Protein 4XPK (pdb70)

InterPro domains:
  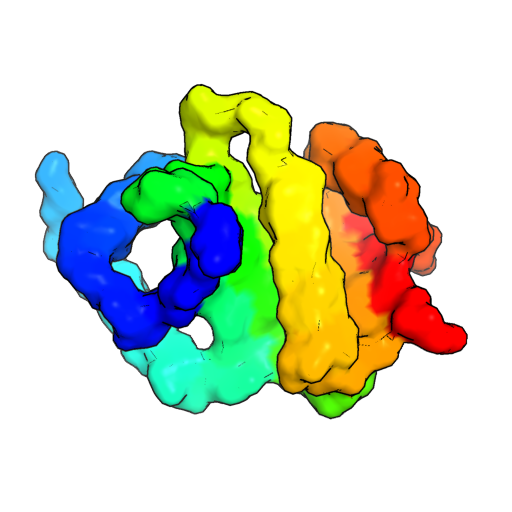IPR000182 GNAT domain [PF13302] (15-140)
  IPR000182 GNAT domain [PS51186] (8-158)
  IPR016181 Acyl-CoA N-acyltransferase [SSF55729] (16-151)
  IPR020036 UDP-4-amino-4,6-dideoxy-N-acetyl-beta-L-altrosamine N-acetyltransferase [TIGR03585] (11-148)

CATH classification: 3.40.630.30

Organism: NCBI:txid1201032

Secondary structure (DSSP, 8-state):
--EEEEEGGG--HHHHHHHHH----HHHHHHHHHHHHHHHH-TT-EEEEEEETTEEEEEEEEES--SSEEEEEEEE-TT--S-HHHHHHHHHHIIIIII--SEEEEEEETT-HHHHHHHHHTT-EEEEE-SSEEEEEEE--

Structure (mmCIF, N/CA/C/O backbone):
data_4XPK
#
_entry.id   4XPK
#
_cell.length_a   42.558
_cell.length_b   111.033
_cell.length_c   41.045
_cell.angle_alpha   90.000
_cell.angle_beta   90.000
_cell.angle_gamma   90.000
#
_symmetry.space_group_name_H-M   'P 21 21 2'
#
loop_
_entity.id
_entity.type
_entity.pdbx_description
1 polymer 'N-Acetyltransferase, PseH'
2 water water
#
loop_
_atom_site.group_PDB
_atom_site.id
_atom_site.type_symbol
_atom_site.label_atom_id
_atom_site.label_alt_id
_atom_site.label_comp_id
_atom_site.label_asym_id
_atom_site.label_entity_id
_atom_site.label_seq_id
_atom_site.pdbx_PDB_ins_code
_atom_site.Cartn_x
_atom_site.Cartn_y
_atom_site.Cartn_z
_atom_site.occupancy
_atom_site.B_iso_or_equiv
_atom_site.auth_seq_id
_atom_site.auth_comp_id
_atom_site.auth_asym_id
_atom_site.auth_atom_id
_atom_site.pdbx_PDB_model_num
ATOM 1 N N . PRO A 1 6 ? 18.941 35.163 12.838 1.00 51.84 0 PRO A N 1
ATOM 2 C CA . PRO A 1 6 ? 18.133 33.938 12.684 1.00 49.02 0 PRO A CA 1
ATOM 3 C C . PRO A 1 6 ? 16.919 33.948 13.583 1.00 49.03 0 PRO A C 1
ATOM 4 O O . PRO A 1 6 ? 17.023 34.310 14.763 1.00 49.97 0 PRO A O 1
ATOM 8 N N . LEU A 1 7 ? 15.768 33.564 13.044 1.00 48.86 1 LEU A N 1
ATOM 9 C CA . LEU A 1 7 ? 14.558 33.434 13.878 1.00 49.16 1 LEU A CA 1
ATOM 10 C C . LEU A 1 7 ? 14.754 32.315 14.939 1.00 42.93 1 LEU A C 1
ATOM 11 O O . LEU A 1 7 ? 14.367 32.491 16.088 1.00 43.05 1 LEU A O 1
ATOM 16 N N . ILE A 1 8 ? 15.400 31.203 14.582 1.00 36.96 2 ILE A N 1
ATOM 17 C CA . ILE A 1 8 ? 15.498 30.038 15.505 1.00 34.27 2 ILE A CA 1
ATOM 18 C C . ILE A 1 8 ? 16.901 29.936 16.109 1.00 31.97 2 ILE A C 1
ATOM 19 O O . ILE A 1 8 ? 17.891 29.916 15.390 1.00 31.08 2 ILE A O 1
ATOM 24 N N . LYS A 1 9 ? 16.981 29.856 17.418 1.00 31.30 3 LYS A N 1
ATOM 25 C CA . LYS A 1 9 ? 18.259 29.828 18.117 1.00 29.77 3 LYS A CA 1
ATOM 26 C C . LYS A 1 9 ? 18.265 28.689 19.135 1.00 27.90 3 LYS A C 1
ATOM 27 O O . LYS A 1 9 ? 17.215 28.294 19.618 1.00 28.20 3 LYS A O 1
ATOM 33 N N . LEU A 1 10 ? 19.463 28.171 19.404 1.00 26.35 4 LEU A N 1
ATOM 34 C CA . LEU A 1 10 ? 19.652 27.068 20.348 1.00 24.86 4 LEU A CA 1
ATOM 35 C C . LEU A 1 10 ? 20.437 27.570 21.592 1.00 24.96 4 LEU A C 1
ATOM 36 O O . LEU A 1 10 ? 21.445 28.287 21.460 1.00 25.60 4 LEU A O 1
ATOM 41 N N . LYS A 1 11 ? 19.997 27.169 22.750 1.00 24.59 5 LYS A N 1
ATOM 42 C CA . LYS A 1 11 ? 20.769 27.359 23.981 1.00 24.62 5 LYS A CA 1
ATOM 43 C C . LYS A 1 11 ? 21.080 25.997 24.574 1.00 23.26 5 LYS A C 1
ATOM 44 O O . LYS A 1 11 ? 20.195 25.251 24.965 1.00 22.75 5 LYS A O 1
ATOM 50 N N . ASN A 1 12 ? 22.368 25.718 24.697 1.00 23.16 6 ASN A N 1
ATOM 51 C CA . ASN A 1 12 ? 22.796 24.472 25.342 1.00 22.50 6 ASN A CA 1
ATOM 52 C C . ASN A 1 12 ? 22.318 24.416 26.797 1.00 22.51 6 ASN A C 1
ATOM 53 O O . ASN A 1 12 ? 22.305 25.414 27.511 1.00 23.31 6 ASN A O 1
ATOM 58 N N . PHE A 1 13 ? 21.842 23.252 27.223 1.00 21.87 7 PHE A N 1
ATOM 59 C CA . PHE A 1 13 ? 21.457 23.064 28.607 1.00 21.89 7 PHE A CA 1
ATOM 60 C C . PHE A 1 13 ? 22.556 23.439 29.610 1.00 23.45 7 PHE A C 1
ATOM 61 O O . PHE A 1 13 ? 22.238 23.835 30.726 1.00 24.58 7 PHE A O 1
ATOM 69 N N . THR A 1 14 ? 23.816 23.332 29.222 1.00 24.93 8 THR A N 1
ATOM 70 C CA . THR A 1 14 ? 24.924 23.643 30.135 1.00 28.17 8 THR A CA 1
ATOM 71 C C . THR A 1 14 ? 24.979 25.152 30.470 1.00 30.45 8 THR A C 1
ATOM 72 O O . THR A 1 14 ? 25.653 25.553 31.442 1.00 32.16 8 THR A O 1
ATOM 76 N N . GLU A 1 15 ? 24.280 25.957 29.669 1.00 29.44 9 GLU A N 1
ATOM 77 C CA . GLU A 1 15 ? 24.205 27.403 29.851 1.00 31.98 9 GLU A CA 1
ATOM 78 C C . GLU A 1 15 ? 22.860 27.905 30.438 1.00 30.96 9 GLU A C 1
ATOM 79 O O . GLU A 1 15 ? 22.652 29.112 30.540 1.00 31.54 9 GLU A O 1
ATOM 85 N N . LEU A 1 16 ? 21.972 27.010 30.863 1.00 28.67 10 LEU A N 1
ATOM 86 C CA . LEU A 1 16 ? 20.642 27.452 31.333 1.00 30.28 10 LEU A CA 1
ATOM 87 C C . LEU A 1 16 ? 20.724 28.177 32.664 1.00 32.91 10 LEU A C 1
ATOM 88 O O . LEU A 1 16 ? 21.550 27.836 33.500 1.00 31.94 10 LEU A O 1
ATOM 93 N N . ASN A 1 17 ? 19.816 29.120 32.865 1.00 35.40 11 ASN A N 1
ATOM 94 C CA . ASN A 1 17 ? 19.712 29.839 34.128 1.00 38.63 11 ASN A CA 1
ATOM 95 C C . ASN A 1 17 ? 18.629 29.199 34.980 1.00 38.81 11 ASN A C 1
ATOM 96 O O . ASN A 1 17 ? 17.928 28.266 34.530 1.00 36.33 11 ASN A O 1
ATOM 101 N N . SER A 1 18 ? 18.508 29.684 36.219 1.00 40.60 12 SER A N 1
ATOM 102 C CA . SER A 1 18 ? 17.649 29.056 37.212 1.00 41.04 12 SER A CA 1
ATOM 103 C C . SER A 1 18 ? 16.166 29.069 36.822 1.00 41.53 12 SER A C 1
ATOM 104 O O . SER A 1 18 ? 15.462 28.102 37.077 1.00 40.56 12 SER A O 1
ATOM 107 N N . GLN A 1 19 ? 15.707 30.153 36.210 1.00 44.85 13 GLN A N 1
ATOM 108 C CA . GLN A 1 19 ? 14.303 30.285 35.762 1.00 46.88 13 GLN A CA 1
ATOM 109 C C . GLN A 1 19 ? 13.959 29.268 34.645 1.00 44.59 13 GLN A C 1
ATOM 110 O O . GLN A 1 19 ? 12.904 28.605 34.663 1.00 43.87 13 GLN A O 1
ATOM 116 N N . GLU A 1 20 ? 14.881 29.147 33.692 1.00 42.06 14 GLU A N 1
ATOM 117 C CA . GLU A 1 20 ? 14.737 28.214 32.578 1.00 40.08 14 GLU A CA 1
ATOM 118 C C . GLU A 1 20 ? 14.645 26.783 33.052 1.00 38.00 14 GLU A C 1
ATOM 119 O O . GLU A 1 20 ? 13.773 26.044 32.626 1.00 36.15 14 GLU A O 1
ATOM 125 N N . ILE A 1 21 ? 15.555 26.397 33.946 1.00 38.30 15 ILE A N 1
ATOM 126 C CA . ILE A 1 21 ? 15.608 25.032 34.463 1.00 38.31 15 ILE A CA 1
ATOM 127 C C . ILE A 1 21 ? 14.263 24.673 35.127 1.00 39.66 15 ILE A C 1
ATOM 128 O O . ILE A 1 21 ? 13.669 23.623 34.864 1.00 39.29 15 ILE A O 1
ATOM 133 N N . GLU A 1 22 ? 13.808 25.564 35.990 1.00 42.26 16 GLU A N 1
ATOM 134 C CA . GLU A 1 22 ? 12.545 25.388 36.706 1.00 44.62 16 GLU A CA 1
ATOM 135 C C . GLU A 1 22 ? 11.393 25.213 35.727 1.00 45.20 16 GLU A C 1
ATOM 136 O O . GLU A 1 22 ? 10.635 24.244 35.796 1.00 45.81 16 GLU A O 1
ATOM 142 N N . LEU A 1 23 ? 11.299 26.157 34.795 1.00 45.16 17 LEU A N 1
ATOM 143 C CA . LEU A 1 23 ? 10.227 26.166 33.807 1.00 45.85 17 LEU A CA 1
ATOM 144 C C . LEU A 1 23 ? 10.158 24.863 33.018 1.00 43.43 17 LEU A C 1
ATOM 145 O O . LEU A 1 23 ? 9.090 24.268 32.914 1.00 43.53 17 LEU A O 1
ATOM 150 N N . ILE A 1 24 ? 11.276 24.390 32.474 1.00 40.48 18 ILE A N 1
ATOM 151 C CA . ILE A 1 24 ? 11.174 23.238 31.570 1.00 40.19 18 ILE A CA 1
ATOM 152 C C . ILE A 1 24 ? 10.946 21.904 32.258 1.00 39.32 18 ILE A C 1
ATOM 153 O O . ILE A 1 24 ? 10.293 21.049 31.697 1.00 38.83 18 ILE A O 1
ATOM 158 N N . PHE A 1 25 ? 11.477 21.709 33.456 1.00 38.61 19 PHE A N 1
ATOM 159 C CA . PHE A 1 25 ? 11.216 20.455 34.161 1.00 39.84 19 PHE A CA 1
ATOM 160 C C . PHE A 1 25 ? 9.761 20.344 34.625 1.00 41.63 19 PHE A C 1
ATOM 161 O O . PHE A 1 25 ? 9.241 19.245 34.781 1.00 43.37 19 PHE A O 1
ATOM 169 N N . LYS A 1 26 ? 9.083 21.477 34.753 1.00 42.60 20 LYS A N 1
ATOM 170 C CA . LYS A 1 26 ? 7.644 21.496 35.057 1.00 45.11 20 LYS A CA 1
ATOM 171 C C . LYS A 1 26 ? 6.730 20.997 33.925 1.00 47.22 20 LYS A C 1
ATOM 172 O O . LYS A 1 26 ? 5.588 20.556 34.177 1.00 49.18 20 LYS A O 1
ATOM 178 N N . TRP A 1 27 ? 7.208 21.050 32.683 1.00 45.31 21 TRP A N 1
ATOM 179 C CA . TRP A 1 27 ? 6.404 20.573 31.553 1.00 47.69 21 TRP A CA 1
ATOM 180 C C . TRP A 1 27 ? 5.938 19.135 31.793 1.00 49.03 21 TRP A C 1
ATOM 181 O O . TRP A 1 27 ? 6.666 18.390 32.466 1.00 48.37 21 TRP A O 1
ATOM 192 N N . LYS A 1 38 ? 6.135 25.880 43.954 1.00 54.12 32 LYS A N 1
ATOM 193 C CA . LYS A 1 38 ? 7.503 26.086 44.412 1.00 51.55 32 LYS A CA 1
ATOM 194 C C . LYS A 1 38 ? 8.278 24.757 44.379 1.00 47.94 32 LYS A C 1
ATOM 195 O O . LYS A 1 38 ? 7.863 23.757 44.975 1.00 48.55 32 LYS A O 1
ATOM 197 N N . THR A 1 39 ? 9.403 24.760 43.678 1.00 44.41 33 THR A N 1
ATOM 198 C CA . THR A 1 39 ? 10.212 23.568 43.509 1.00 40.45 33 THR A CA 1
ATOM 199 C C . THR A 1 39 ? 10.835 23.061 44.842 1.00 37.24 33 THR A C 1
ATOM 200 O O . THR A 1 39 ? 11.281 23.842 45.691 1.00 37.33 33 THR A O 1
ATOM 204 N N . LYS A 1 40 ? 10.778 21.745 45.027 1.00 33.09 34 LYS A N 1
ATOM 205 C CA . LYS A 1 40 ? 11.361 21.095 46.207 1.00 30.86 34 LYS A CA 1
ATOM 206 C C . LYS A 1 40 ? 12.855 21.080 46.022 1.00 26.90 34 LYS A C 1
ATOM 207 O O . LYS A 1 40 ? 13.321 20.988 44.886 1.00 26.21 34 LYS A O 1
ATOM 213 N N . TYR A 1 41 ? 13.594 21.141 47.127 1.00 27.07 35 TYR A N 1
ATOM 214 C CA . TYR A 1 41 ? 15.041 21.142 47.043 1.00 26.72 35 TYR A CA 1
ATOM 215 C C . TYR A 1 41 ? 15.530 19.883 46.326 1.00 25.97 35 TYR A C 1
ATOM 216 O O . TYR A 1 41 ? 16.405 19.960 45.471 1.00 25.61 35 TYR A O 1
ATOM 225 N N . ILE A 1 42 ? 14.944 18.733 46.642 1.00 26.07 36 ILE A N 1
ATOM 226 C CA . ILE A 1 42 ? 15.418 17.484 46.049 1.00 26.00 36 ILE A CA 1
ATOM 227 C C . ILE A 1 42 ? 15.290 17.484 44.498 1.00 25.39 36 ILE A C 1
ATOM 228 O O . ILE A 1 42 ? 16.197 17.019 43.802 1.00 25.30 36 ILE A O 1
ATOM 233 N N . ASP A 1 43 ? 14.218 18.065 43.971 1.00 26.59 37 ASP A N 1
ATOM 234 C CA . ASP A 1 43 ? 14.027 18.190 42.531 1.00 27.19 37 ASP A CA 1
ATOM 235 C C . ASP A 1 43 ? 15.051 19.114 41.902 1.00 26.98 37 ASP A C 1
ATOM 236 O O . ASP A 1 43 ? 15.708 18.747 40.940 1.00 26.30 37 ASP A O 1
ATOM 241 N N . PHE A 1 44 ? 15.185 20.300 42.473 1.00 28.00 38 PHE A N 1
ATOM 242 C CA . PHE A 1 44 ? 16.224 21.247 42.096 1.00 29.25 38 PHE A CA 1
ATOM 243 C C . PHE A 1 44 ? 17.603 20.589 42.039 1.00 28.26 38 PHE A C 1
ATOM 244 O O . PHE A 1 44 ? 18.282 20.662 41.011 1.00 27.89 38 PHE A O 1
ATOM 252 N N . GLU A 1 45 ? 17.977 19.912 43.121 1.00 27.20 39 GLU A N 1
ATOM 253 C CA . GLU A 1 45 ? 19.259 19.261 43.242 1.00 29.02 39 GLU A CA 1
ATOM 254 C C . GLU A 1 45 ? 19.457 18.158 42.185 1.00 28.48 39 GLU A C 1
ATOM 255 O O . GLU A 1 45 ? 20.544 18.014 41.646 1.00 28.67 39 GLU A O 1
ATOM 261 N N . GLU A 1 46 ? 18.404 17.394 41.903 1.00 27.72 40 GLU A N 1
ATOM 262 C CA . GLU A 1 46 ? 18.447 16.349 40.896 1.00 28.57 40 GLU A CA 1
ATOM 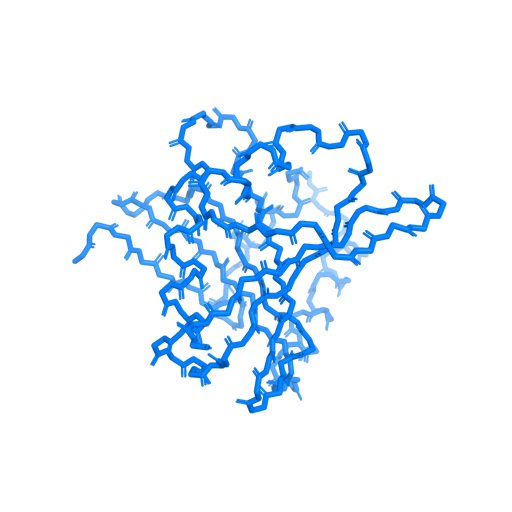263 C C . GLU A 1 46 ? 18.597 16.971 39.523 1.00 27.45 40 GLU A C 1
ATOM 264 O O . GLU A 1 46 ? 19.352 16.464 38.711 1.00 26.39 40 GLU A O 1
ATOM 270 N N . HIS A 1 47 ? 17.935 18.104 39.302 1.00 26.05 41 HIS A N 1
ATOM 271 C CA . HIS A 1 47 ? 18.094 18.805 37.998 1.00 26.16 41 HIS A CA 1
ATOM 272 C C . HIS A 1 47 ? 19.543 19.322 37.830 1.00 26.22 41 HIS A C 1
ATOM 273 O O . HIS A 1 47 ? 20.150 19.154 36.778 1.00 25.07 41 HIS A O 1
ATOM 280 N N . LEU A 1 48 ? 20.128 19.876 38.889 1.00 27.04 42 LEU A N 1
ATOM 281 C CA . LEU A 1 48 ? 21.526 20.362 38.814 1.00 28.80 42 LEU A CA 1
ATOM 282 C C . LEU A 1 48 ? 22.541 19.256 38.601 1.00 29.44 42 LEU A C 1
ATOM 283 O O . LEU A 1 48 ? 23.534 19.454 37.903 1.00 29.92 42 LEU A O 1
ATOM 288 N N . ARG A 1 49 ? 22.327 18.107 39.248 1.00 29.26 43 ARG A N 1
ATOM 289 C CA . ARG A 1 49 ? 23.215 16.981 39.070 1.00 31.46 43 ARG A CA 1
ATOM 290 C C . ARG A 1 49 ? 23.196 16.505 37.609 1.00 30.12 43 ARG A C 1
ATOM 291 O O . ARG A 1 49 ? 24.249 16.215 37.042 1.00 31.01 43 ARG A O 1
ATOM 294 N N . PHE A 1 50 ? 22.016 16.475 37.001 1.00 29.47 44 PHE A N 1
ATOM 295 C CA . PHE A 1 50 ? 21.861 16.177 35.555 1.00 28.41 44 PHE A CA 1
ATOM 296 C C . PHE A 1 50 ? 22.629 17.182 34.668 1.00 27.48 44 PHE A C 1
ATOM 297 O O . PHE A 1 50 ? 23.344 16.781 33.747 1.00 26.56 44 PHE A O 1
ATOM 305 N N . LEU A 1 51 ? 22.485 18.475 34.968 1.00 26.64 45 LEU A N 1
ATOM 306 C CA . LEU A 1 51 ? 23.181 19.523 34.230 1.00 27.45 45 LEU A CA 1
ATOM 307 C C . LEU A 1 51 ? 24.704 19.388 34.386 1.00 29.82 45 LEU A C 1
ATOM 308 O O . LEU A 1 51 ? 25.428 19.494 33.402 1.00 28.92 45 LEU A O 1
ATOM 313 N N . LYS A 1 52 ? 25.168 19.089 35.601 1.00 31.99 46 LYS A N 1
ATOM 314 C CA . LYS A 1 52 ? 26.579 18.797 35.836 1.00 35.57 46 LYS A CA 1
ATOM 315 C C . LYS A 1 52 ? 27.057 17.592 35.034 1.00 36.87 46 LYS A C 1
ATOM 316 O O . LYS A 1 52 ? 28.098 17.667 34.390 1.00 38.35 46 LYS A O 1
ATOM 322 N N . LYS A 1 53 ? 26.292 16.504 35.009 1.00 36.76 47 LYS A N 1
ATOM 323 C CA . LYS A 1 53 ? 26.647 15.366 34.128 1.00 38.31 47 LYS A CA 1
ATOM 324 C C . LYS A 1 53 ? 26.809 15.750 32.666 1.00 36.53 47 LYS A C 1
ATOM 325 O O . LYS A 1 53 ? 27.747 15.289 32.030 1.00 37.65 47 LYS A O 1
ATOM 331 N N . LEU A 1 54 ? 25.922 16.597 32.148 1.00 33.37 48 LEU A N 1
ATOM 332 C CA . LEU A 1 54 ? 26.025 17.097 30.757 1.00 33.18 48 LEU A CA 1
ATOM 333 C C . LEU A 1 54 ? 27.283 17.914 30.486 1.00 34.94 48 LEU A C 1
ATOM 334 O O . LEU A 1 54 ? 27.793 17.852 29.379 1.00 34.54 48 LEU A O 1
ATOM 339 N N .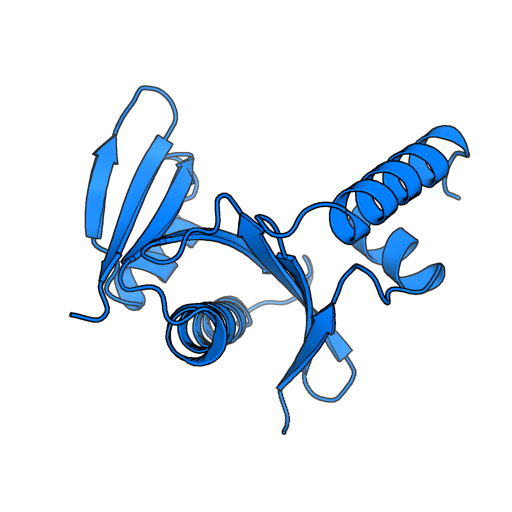 HIS A 1 55 ? 27.796 18.679 31.459 1.00 37.39 49 HIS A N 1
ATOM 340 C CA . HIS A 1 55 ? 29.098 19.366 31.248 1.00 41.59 49 HIS A CA 1
ATOM 341 C C . HIS A 1 55 ? 30.206 18.344 30.990 1.00 45.30 49 HIS A C 1
ATOM 342 O O . HIS A 1 55 ? 31.177 18.654 30.325 1.00 48.15 49 HIS A O 1
ATOM 349 N N . GLN A 1 56 ? 30.056 17.137 31.540 1.00 47.46 50 GLN A N 1
ATOM 350 C CA . GLN A 1 56 ? 31.108 16.110 31.534 1.00 52.01 50 GLN A CA 1
ATOM 351 C C . GLN A 1 56 ? 30.938 15.044 30.429 1.00 52.60 50 GLN A C 1
ATOM 352 O O . GLN A 1 56 ? 31.805 14.201 30.273 1.00 56.00 50 GLN A O 1
ATOM 358 N N . ASP A 1 57 ? 29.834 15.085 29.685 1.00 49.87 51 ASP A N 1
ATOM 359 C CA . ASP A 1 57 ? 29.449 13.988 28.785 1.00 50.65 51 ASP A CA 1
ATOM 360 C C . ASP A 1 57 ? 29.355 14.452 27.343 1.00 48.35 51 ASP A C 1
ATOM 361 O O . ASP A 1 57 ? 28.351 15.033 26.942 1.00 45.02 51 ASP A O 1
ATOM 366 N N . SER A 1 58 ? 30.389 14.164 26.556 1.00 50.17 52 SER A N 1
ATOM 367 C CA . SER A 1 58 ? 30.421 14.547 25.132 1.00 49.43 52 SER A CA 1
ATOM 368 C C . SER A 1 58 ? 29.505 13.707 24.229 1.00 48.31 52 SER A C 1
ATOM 369 O O . SER A 1 58 ? 29.348 14.030 23.051 1.00 47.44 52 SER A O 1
ATOM 372 N N . SER A 1 59 ? 28.918 12.639 24.777 1.00 29.15 53 SER A N 1
ATOM 373 C CA . SER A 1 59 ? 27.987 11.786 24.038 1.00 27.37 53 SER A CA 1
ATOM 374 C C . SER A 1 59 ? 26.540 12.244 24.111 1.00 25.42 53 SER A C 1
ATOM 375 O O . SER A 1 59 ? 25.673 11.611 23.517 1.00 24.02 53 SER A O 1
ATOM 378 N N . LYS A 1 60 ? 26.257 13.319 24.862 1.00 25.66 54 LYS A N 1
ATOM 379 C CA . LYS A 1 60 ? 24.888 13.856 24.976 1.00 24.72 54 LYS A CA 1
ATOM 380 C C . LYS A 1 60 ? 24.944 15.375 24.836 1.00 24.02 54 LYS A C 1
ATOM 381 O O . LYS A 1 60 ? 25.880 16.007 25.307 1.00 25.08 54 LYS A O 1
ATOM 387 N N . LYS A 1 61 ? 23.932 15.933 24.205 1.00 21.78 55 LYS A N 1
ATOM 388 C CA . LYS A 1 61 ? 23.768 17.377 24.057 1.00 21.89 55 LYS A CA 1
ATOM 389 C C . LYS A 1 61 ? 22.279 17.644 24.141 1.00 18.96 55 LYS A C 1
ATOM 390 O O . LYS A 1 61 ? 21.479 17.012 23.412 1.00 20.53 55 LYS A O 1
ATOM 396 N N . TYR A 1 62 ? 21.863 18.556 25.012 1.00 17.73 56 TYR A N 1
ATOM 397 C CA . TYR A 1 62 ? 20.470 18.983 25.082 1.00 15.66 56 TYR A CA 1
ATOM 398 C C . TYR A 1 62 ? 20.425 20.480 24.816 1.00 15.74 56 TYR A C 1
ATOM 399 O O . TYR A 1 62 ? 21.267 21.212 25.331 1.00 16.65 56 TYR A O 1
ATOM 408 N N . PHE A 1 63 ? 19.399 20.937 24.089 1.00 15.39 57 PHE A N 1
ATOM 409 C CA . PHE A 1 63 ? 19.226 22.340 23.748 1.00 15.26 57 PHE A CA 1
ATOM 410 C C . PHE A 1 63 ? 17.815 22.799 24.058 1.00 16.01 57 PHE A C 1
ATOM 411 O O . PHE A 1 63 ? 16.837 22.054 23.833 1.00 16.37 57 PHE A O 1
ATOM 419 N N . LEU A 1 64 ? 17.707 24.038 24.532 1.00 16.54 58 LEU A N 1
ATOM 420 C CA . LEU A 1 64 ? 16.469 24.770 24.591 1.00 17.23 58 LEU A CA 1
ATOM 421 C C . LEU A 1 64 ? 16.390 25.560 23.281 1.00 17.68 58 LEU A C 1
ATOM 422 O O . LEU A 1 64 ? 17.384 26.166 22.877 1.00 18.78 58 LEU A O 1
ATOM 427 N N . VAL A 1 65 ? 15.245 25.471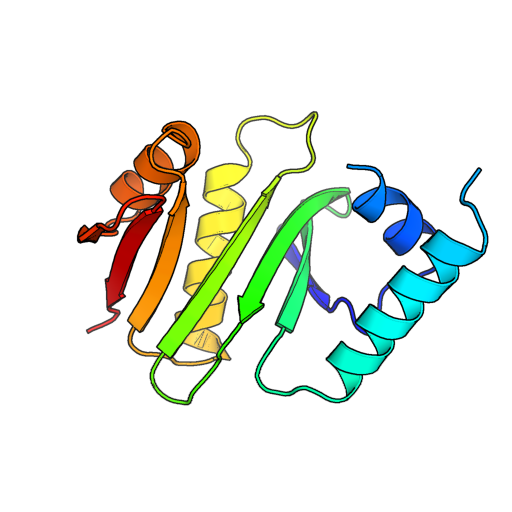 22.607 1.00 16.18 59 VAL A N 1
ATOM 428 C CA . VAL A 1 65 ? 15.038 26.099 21.292 1.00 15.94 59 VAL A CA 1
ATOM 429 C C . VAL A 1 65 ? 14.112 27.296 21.461 1.00 17.33 59 VAL A C 1
ATOM 430 O O . VAL A 1 65 ? 13.062 27.215 22.119 1.00 17.03 59 VAL A O 1
ATOM 434 N N . PHE A 1 66 ? 14.509 28.408 20.852 1.00 18.56 60 PHE A N 1
ATOM 435 C CA . PHE A 1 66 ? 13.825 29.679 20.913 1.00 19.67 60 PHE A CA 1
ATOM 436 C C . PHE A 1 66 ? 13.423 30.081 19.500 1.00 22.60 60 PHE A C 1
ATOM 437 O O . PHE A 1 66 ? 14.201 29.889 18.534 1.00 20.91 60 PHE A O 1
ATOM 445 N N . GLN A 1 67 ? 12.215 30.650 19.384 1.00 24.84 61 GLN A N 1
ATOM 446 C CA . GLN A 1 67 ? 11.751 31.282 18.145 1.00 27.22 61 GLN A CA 1
ATOM 447 C C . GLN A 1 67 ? 11.432 32.739 18.522 1.00 29.40 61 GLN A C 1
ATOM 448 O O . GLN A 1 67 ? 10.586 32.983 19.377 1.00 27.28 61 GLN A O 1
ATOM 454 N N . ASP A 1 68 ? 12.135 33.684 17.906 1.00 31.06 62 ASP A N 1
ATOM 455 C CA . ASP A 1 68 ? 11.995 35.094 18.220 1.00 33.59 62 ASP A CA 1
ATOM 456 C C . ASP A 1 68 ? 12.124 35.367 19.718 1.00 34.21 62 ASP A C 1
ATOM 457 O O . ASP A 1 68 ? 11.355 36.139 20.254 1.00 35.10 62 ASP A O 1
ATOM 459 N N . GLU A 1 69 ? 13.093 34.727 20.376 1.00 32.39 63 GLU A N 1
ATOM 460 C CA . GLU A 1 69 ? 13.357 34.899 21.813 1.00 33.09 63 GLU A CA 1
ATOM 461 C C . GLU A 1 69 ? 12.289 34.289 22.784 1.00 31.14 63 GLU A C 1
ATOM 462 O O . GLU A 1 69 ? 12.337 34.473 24.001 1.00 31.29 63 GLU A O 1
ATOM 468 N N . GLN A 1 70 ? 11.386 33.479 22.241 1.00 28.83 64 GLN A N 1
ATOM 469 C CA . GLN A 1 70 ? 10.421 32.730 23.033 1.00 27.76 64 GLN A CA 1
ATOM 470 C C . GLN A 1 70 ? 10.776 31.255 22.968 1.00 25.19 64 GLN A C 1
ATOM 471 O O . GLN A 1 70 ? 10.992 30.716 21.873 1.00 22.18 64 GLN A O 1
ATOM 477 N N . ILE A 1 71 ? 10.766 30.589 24.120 1.00 24.46 65 ILE A N 1
ATOM 478 C CA . ILE A 1 71 ? 10.964 29.139 24.158 1.00 23.05 65 ILE A CA 1
ATOM 479 C C . ILE A 1 71 ? 9.861 28.367 23.429 1.00 22.95 65 ILE A C 1
ATOM 480 O O . ILE A 1 71 ? 8.673 28.621 23.656 1.00 23.31 65 ILE A O 1
ATOM 485 N N . ILE A 1 72 ? 10.230 27.451 22.523 1.00 20.22 66 ILE A N 1
ATOM 486 C CA . ILE A 1 72 ? 9.222 26.615 21.848 1.00 19.11 66 ILE A CA 1
ATOM 487 C C . ILE A 1 72 ? 9.411 25.132 22.121 1.00 18.88 66 ILE A C 1
ATOM 488 O O . ILE A 1 72 ? 8.551 24.322 21.788 1.00 18.03 66 ILE A O 1
ATOM 493 N N . GLY A 1 73 ? 10.537 24.753 22.728 1.00 18.18 67 GLY A N 1
ATOM 494 C CA . GLY A 1 73 ? 10.824 23.325 22.923 1.00 16.90 67 GLY A CA 1
ATOM 495 C C . GLY A 1 73 ? 12.238 22.997 23.330 1.00 17.58 67 GLY A C 1
ATOM 496 O O . GLY A 1 73 ? 13.082 23.881 23.484 1.00 17.15 67 GLY A O 1
ATOM 497 N N . VAL A 1 74 ? 12.460 21.693 23.493 1.00 16.98 68 VAL A N 1
ATOM 498 C CA . VAL A 1 74 ? 13.727 21.109 23.816 1.00 16.40 68 VAL A CA 1
ATOM 499 C C . VAL A 1 74 ? 13.982 19.984 22.794 1.00 16.64 68 VAL A C 1
ATOM 500 O O . VAL A 1 74 ? 13.048 19.272 22.377 1.00 17.67 68 VAL A O 1
ATOM 504 N N . ILE A 1 75 ? 15.231 19.868 22.385 1.00 17.09 69 ILE A N 1
ATOM 505 C CA . ILE A 1 75 ? 15.695 18.794 21.544 1.00 16.48 69 ILE A CA 1
ATOM 506 C C . ILE A 1 75 ? 16.945 18.228 22.205 1.00 17.89 69 ILE A C 1
ATOM 507 O O . ILE A 1 75 ? 17.685 18.948 22.906 1.00 17.65 69 ILE A O 1
ATOM 512 N N . ASP A 1 76 ? 17.161 16.925 22.014 1.00 18.93 70 ASP A N 1
ATOM 513 C CA . ASP A 1 76 ? 18.355 16.298 22.536 1.00 20.41 70 ASP A CA 1
ATOM 514 C C . ASP A 1 76 ? 18.928 15.245 21.607 1.00 18.96 70 ASP A C 1
ATOM 515 O O . ASP A 1 76 ? 18.227 14.724 20.734 1.00 19.69 70 ASP A O 1
ATOM 520 N N . PHE A 1 77 ? 20.235 15.042 21.747 1.00 19.34 71 PHE A N 1
ATOM 521 C CA . PHE A 1 77 ? 20.981 14.055 20.999 1.00 19.19 71 PHE A CA 1
ATOM 522 C C . PHE A 1 77 ? 21.724 13.216 22.060 1.00 20.56 71 PHE A C 1
ATOM 523 O O . PHE A 1 77 ? 22.404 13.764 22.924 1.00 21.63 71 PHE A O 1
ATOM 531 N N . VAL A 1 78 ? 21.570 11.898 22.013 1.00 20.93 72 VAL A N 1
ATOM 532 C CA . VAL A 1 78 ? 22.263 11.026 22.931 1.00 22.83 72 VAL A CA 1
ATOM 533 C C . VAL A 1 78 ? 22.900 9.865 22.169 1.00 23.56 72 VAL A C 1
ATOM 534 O O . VAL A 1 78 ? 22.602 9.627 20.992 1.00 22.57 72 VAL A O 1
ATOM 538 N N . ASN A 1 79 ? 23.829 9.192 22.833 1.00 24.77 73 ASN A N 1
ATOM 539 C CA . ASN A 1 79 ? 24.651 8.190 22.198 1.00 26.27 73 ASN A CA 1
ATOM 540 C C . ASN A 1 79 ? 25.281 8.708 20.929 1.00 25.42 73 ASN A C 1
ATOM 541 O O . ASN A 1 79 ? 25.305 8.012 19.908 1.00 24.95 73 ASN A O 1
ATOM 546 N N . ILE A 1 80 ? 25.801 9.934 21.001 1.00 24.10 74 ILE A N 1
ATOM 547 C CA . ILE A 1 80 ? 26.492 10.515 19.873 1.00 23.84 74 ILE A CA 1
ATOM 548 C C . ILE A 1 80 ? 27.826 9.777 19.611 1.00 26.15 74 ILE A C 1
ATOM 549 O O . ILE A 1 80 ? 28.654 9.597 20.524 1.00 26.89 74 ILE A O 1
ATOM 554 N N . THR A 1 81 ? 27.978 9.290 18.389 1.00 26.77 75 THR A N 1
ATOM 555 C CA . THR A 1 81 ? 29.246 8.840 17.868 1.00 28.58 75 THR A CA 1
ATOM 556 C C . THR A 1 81 ? 29.617 9.673 16.647 1.00 29.66 75 THR A C 1
ATOM 557 O O . THR A 1 81 ? 28.843 10.581 16.238 1.00 28.64 75 THR A O 1
ATOM 561 N N . THR A 1 82 ? 30.768 9.347 16.032 1.00 30.95 76 THR A N 1
ATOM 562 C CA . THR A 1 82 ? 31.146 9.972 14.768 1.00 32.43 76 THR A CA 1
ATOM 563 C C . THR A 1 82 ? 30.195 9.653 13.617 1.00 30.53 76 THR A C 1
ATOM 564 O O . THR A 1 82 ? 30.073 10.460 12.692 1.00 31.20 76 THR A O 1
ATOM 568 N N . LYS A 1 83 ? 29.501 8.516 13.677 1.00 28.90 77 LYS A N 1
ATOM 569 C CA . LYS A 1 83 ? 28.652 8.090 12.577 1.00 27.88 77 LYS A CA 1
ATOM 570 C C . LYS A 1 83 ? 27.151 8.201 12.831 1.00 25.73 77 LYS A C 1
ATOM 571 O O . LYS A 1 83 ? 26.386 8.233 11.879 1.00 25.35 77 LYS A O 1
ATOM 577 N N . SER A 1 84 ? 26.710 8.282 14.091 1.00 24.00 78 SER A N 1
ATOM 578 C CA . SER A 1 84 ? 25.274 8.245 14.364 1.00 22.58 78 SER A CA 1
ATOM 579 C C . SER A 1 84 ? 24.922 8.868 15.702 1.00 21.76 78 SER A C 1
ATOM 580 O O . SER A 1 84 ? 25.808 9.097 16.551 1.00 21.67 78 SER A O 1
ATOM 583 N N . CYS A 1 85 ? 23.636 9.189 15.875 1.00 21.14 79 CYS A N 1
ATOM 584 C CA . CYS A 1 85 ? 23.119 9.567 17.169 1.00 21.32 79 CYS A CA 1
ATOM 585 C C . CYS A 1 85 ? 21.630 9.242 17.261 1.00 21.34 79 CYS A C 1
ATOM 586 O O . CYS A 1 85 ? 20.978 8.896 16.245 1.00 21.50 79 CYS A O 1
ATOM 589 N N . GLU A 1 86 ? 21.113 9.269 18.490 1.00 21.27 80 GLU A N 1
ATOM 590 C CA . GLU A 1 86 ? 19.684 9.122 18.7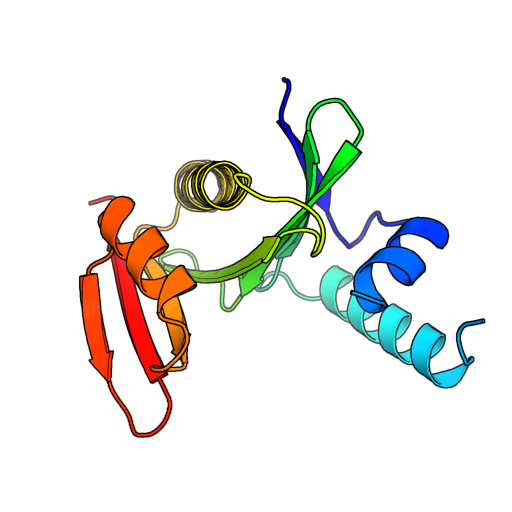54 1.00 21.55 80 GLU A CA 1
ATOM 591 C C . GLU A 1 86 ? 19.218 10.489 19.149 1.00 20.39 80 GLU A C 1
ATOM 592 O O . GLU A 1 86 ? 20.017 11.297 19.575 1.00 20.66 80 GLU A O 1
ATOM 595 N N . PHE A 1 87 ? 17.949 10.791 18.945 1.00 19.11 81 PHE A N 1
ATOM 596 C CA . PHE A 1 87 ? 17.493 12.114 19.294 1.00 18.95 81 PHE A CA 1
ATOM 597 C C . PHE A 1 87 ? 16.135 12.032 19.949 1.00 19.72 81 PHE A C 1
ATOM 598 O O . PHE A 1 87 ? 15.402 11.034 19.818 1.00 18.76 81 PHE A O 1
ATOM 606 N N . GLY A 1 88 ? 15.788 13.131 20.602 1.00 19.96 82 GLY A N 1
ATOM 607 C CA . GLY A 1 88 ? 14.484 13.277 21.241 1.00 19.65 82 GLY A CA 1
ATOM 608 C C . GLY A 1 88 ? 13.995 14.702 21.016 1.00 19.78 82 GLY A C 1
ATOM 609 O O . GLY A 1 88 ? 14.799 15.607 20.799 1.00 15.91 82 GLY A O 1
ATOM 610 N N . LEU A 1 89 ? 12.663 14.908 21.079 1.00 20.80 83 LEU A N 1
ATOM 611 C CA . LEU A 1 89 ? 12.092 16.246 20.850 1.00 22.72 83 LEU A CA 1
ATOM 612 C C . LEU A 1 89 ? 10.834 16.419 21.721 1.00 24.51 83 LEU A C 1
ATOM 613 O O . LEU A 1 89 ? 10.078 15.445 21.934 1.00 25.04 83 LEU A O 1
ATOM 618 N N . TYR A 1 90 ? 10.702 17.595 22.340 1.00 22.76 84 TYR A N 1
ATOM 619 C CA . TYR A 1 90 ? 9.608 17.879 23.228 1.00 23.72 84 TYR A CA 1
ATOM 620 C C . TYR A 1 90 ? 9.175 19.334 23.016 1.00 22.69 84 TYR A C 1
ATOM 621 O O . TYR A 1 90 ? 9.913 20.251 23.320 1.00 21.32 84 TYR A O 1
ATOM 630 N N . ALA A 1 91 ? 7.978 19.529 22.485 1.00 22.42 85 ALA A N 1
ATOM 631 C CA . ALA A 1 91 ? 7.437 20.864 22.267 1.00 21.86 85 ALA A CA 1
ATOM 632 C C . ALA A 1 91 ? 6.926 21.391 23.596 1.00 21.49 85 ALA A C 1
ATOM 633 O O . ALA A 1 91 ? 6.472 20.632 24.426 1.00 23.08 85 ALA A O 1
ATOM 635 N N . LYS A 1 92 ? 6.982 22.702 23.771 1.00 20.43 86 LYS A N 1
ATOM 636 C CA . LYS A 1 92 ? 6.426 23.359 24.892 1.00 22.36 8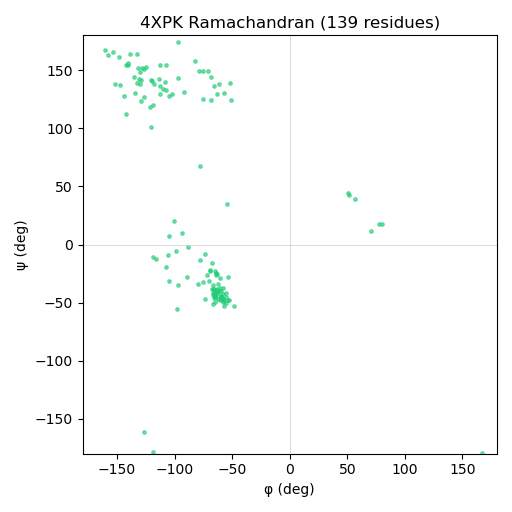6 LYS A CA 1
ATOM 637 C C . LYS A 1 92 ? 4.929 22.954 24.874 1.00 23.58 86 LYS A C 1
ATOM 638 O O . LYS A 1 92 ? 4.318 22.994 23.809 1.00 23.55 86 LYS A O 1
ATOM 644 N N . PRO A 1 93 ? 4.389 22.492 26.011 1.00 25.98 87 PRO A N 1
ATOM 645 C CA . PRO A 1 93 ? 3.125 21.750 25.963 1.00 27.72 87 PRO A CA 1
ATOM 646 C C . PRO A 1 93 ? 1.886 22.542 25.480 1.00 27.70 87 PRO A C 1
ATOM 647 O O . PRO A 1 93 ? 0.919 21.932 25.022 1.00 27.82 87 PRO A O 1
ATOM 651 N N . ASN A 1 94 ? 1.894 23.859 25.619 1.00 26.11 88 ASN A N 1
ATOM 652 C CA . ASN A 1 94 ? 0.748 24.650 25.168 1.00 28.45 88 ASN A CA 1
ATOM 653 C C . ASN A 1 94 ? 0.875 25.212 23.711 1.00 26.13 88 ASN A C 1
ATOM 654 O O . ASN A 1 94 ? 0.070 26.039 23.305 1.00 26.60 88 ASN A O 1
ATOM 659 N N . LEU A 1 95 ? 1.869 24.764 22.967 1.00 24.77 89 LEU A N 1
ATOM 660 C CA . LEU A 1 95 ? 2.074 25.243 21.610 1.00 24.21 89 LEU A CA 1
ATOM 661 C C . LEU A 1 95 ? 1.702 24.143 20.617 1.00 25.81 89 LEU A C 1
ATOM 662 O O . LEU A 1 95 ? 2.034 22.972 20.817 1.00 28.16 89 LEU A O 1
ATOM 667 N N 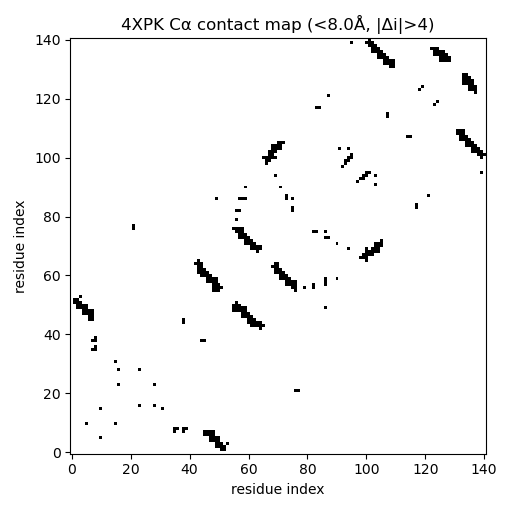. LYS A 1 96 ? 1.062 24.540 19.537 1.00 25.54 90 LYS A N 1
ATOM 668 C CA . LYS A 1 96 ? 0.845 23.664 18.384 1.00 27.22 90 LYS A CA 1
ATOM 669 C C . LYS A 1 96 ? 1.638 24.157 17.196 1.00 26.66 90 LYS A C 1
ATOM 670 O O . LYS A 1 96 ? 1.929 25.366 17.076 1.00 26.41 90 LYS A O 1
ATOM 676 N N . GLY A 1 97 ? 1.962 23.226 16.308 1.00 26.58 91 GLY A N 1
ATOM 677 C CA . GLY A 1 97 ? 2.657 23.551 15.063 1.00 27.52 91 GLY A CA 1
ATOM 678 C C . GLY A 1 97 ? 4.141 23.824 15.153 1.00 26.18 91 GLY A C 1
ATOM 679 O O . GLY A 1 97 ? 4.676 24.471 14.255 1.00 29.95 91 GLY A O 1
ATOM 680 N N . VAL A 1 98 ? 4.791 23.417 16.236 1.00 24.38 92 VAL A N 1
ATOM 681 C CA . VAL A 1 98 ? 6.216 23.636 16.409 1.00 23.70 92 VAL A CA 1
ATOM 682 C C . VAL A 1 98 ? 7.002 22.332 16.206 1.00 23.26 92 VAL A C 1
ATOM 683 O O . VAL A 1 98 ? 8.204 22.385 16.119 1.00 21.53 92 VAL A O 1
ATOM 687 N N . GLY A 1 99 ? 6.324 21.184 16.086 1.00 24.41 93 GLY A N 1
ATOM 688 C CA . GLY A 1 99 ? 7.027 19.905 15.820 1.00 23.34 93 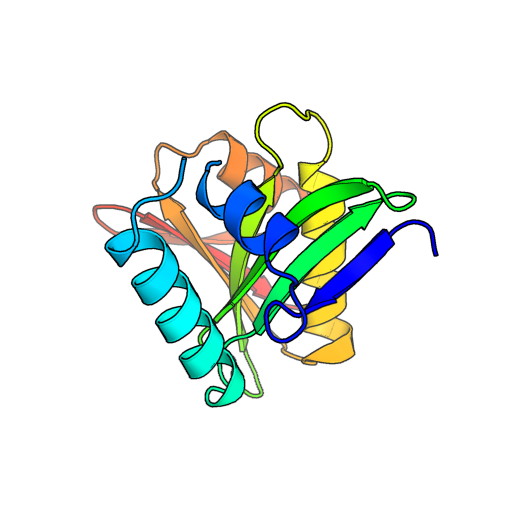GLY A CA 1
ATOM 689 C C . GLY A 1 99 ? 7.963 19.976 14.613 1.00 22.23 93 GLY A C 1
ATOM 690 O O . GLY A 1 99 ? 9.119 19.577 14.694 1.00 20.15 93 GLY A O 1
ATOM 691 N N . GLN A 1 100 ? 7.472 20.513 13.504 1.00 22.78 94 GLN A N 1
ATOM 692 C CA . GLN A 1 100 ? 8.271 20.576 12.289 1.00 23.64 94 GLN A CA 1
ATOM 693 C C . GLN A 1 100 ? 9.470 21.500 12.432 1.00 22.85 94 GLN A C 1
ATOM 694 O O . GLN A 1 100 ? 10.525 21.233 11.872 1.00 22.84 94 GLN A O 1
ATOM 700 N N . ILE A 1 101 ? 9.308 22.584 13.192 1.00 22.34 95 ILE A N 1
ATOM 701 C CA . ILE A 1 101 ? 10.419 23.482 13.472 1.00 21.02 95 ILE A CA 1
ATOM 702 C C . ILE A 1 101 ? 11.513 22.788 14.230 1.00 18.00 95 ILE A C 1
ATOM 703 O O . ILE A 1 101 ? 12.695 22.894 13.872 1.00 19.48 95 ILE A O 1
ATOM 708 N N . LEU A 1 102 ? 11.129 22.053 15.263 1.00 17.69 96 LEU A N 1
ATOM 709 C CA . LEU A 1 102 ? 12.052 21.311 16.072 1.00 17.33 96 LEU A CA 1
ATOM 710 C C . LEU A 1 102 ? 12.760 20.202 15.253 1.00 16.94 96 LEU A C 1
ATOM 711 O O . LEU A 1 102 ? 13.981 20.029 15.383 1.00 15.48 96 LEU A O 1
ATOM 716 N N . MET A 1 103 ? 11.999 19.504 14.419 1.00 18.36 97 MET A N 1
ATOM 717 C CA . MET A 1 103 ? 12.565 18.463 13.520 1.00 19.07 97 MET A CA 1
ATOM 718 C C . MET A 1 103 ? 13.612 19.106 12.571 1.00 18.62 97 MET A C 1
ATOM 719 O O . MET A 1 103 ? 14.692 18.545 12.347 1.00 17.01 97 MET A O 1
ATOM 724 N N . ASN A 1 104 ? 13.288 20.280 12.003 1.00 18.15 98 ASN A N 1
ATOM 725 C CA . ASN A 1 104 ? 14.263 20.979 11.150 1.00 18.69 98 ASN A CA 1
ATOM 726 C C . ASN A 1 104 ? 15.562 21.201 11.886 1.00 18.37 98 ASN A C 1
ATOM 727 O O . ASN A 1 104 ? 16.645 21.005 11.329 1.00 18.59 98 ASN A O 1
ATOM 732 N N . GLU A 1 105 ? 15.470 21.654 13.137 1.00 16.51 99 GLU A N 1
ATOM 733 C CA . GLU A 1 105 ? 16.630 21.950 13.899 1.00 16.77 99 GLU A CA 1
ATOM 734 C C . GLU A 1 105 ? 17.438 20.713 14.228 1.00 15.79 99 GLU A C 1
ATOM 735 O O . GLU A 1 105 ? 18.637 20.747 14.212 1.00 16.91 99 GLU A O 1
ATOM 741 N N . ILE A 1 106 ? 16.765 19.621 14.520 1.00 15.59 100 ILE A N 1
ATOM 742 C CA . ILE A 1 106 ? 17.423 18.364 14.856 1.00 15.06 100 ILE A CA 1
ATOM 743 C C . ILE A 1 106 ? 18.199 17.859 13.655 1.00 15.99 100 ILE A C 1
ATOM 744 O O . ILE A 1 106 ? 19.351 17.502 13.765 1.00 16.34 100 ILE A O 1
ATOM 749 N N . ILE A 1 107 ? 17.558 17.815 12.505 1.00 15.33 101 ILE A N 1
ATOM 750 C CA . ILE A 1 107 ? 18.204 17.248 11.339 1.00 15.11 101 ILE A CA 1
ATOM 751 C C . ILE A 1 107 ? 19.385 18.117 10.908 1.00 15.58 101 ILE A C 1
ATOM 752 O O . ILE A 1 107 ? 20.470 17.594 10.627 1.00 16.95 101 ILE A O 1
ATOM 757 N N . LYS A 1 108 ? 19.206 19.426 10.894 1.00 15.28 102 LYS A N 1
ATOM 758 C CA . LYS A 1 108 ? 20.271 20.353 10.604 1.00 17.16 102 LYS A CA 1
ATOM 759 C C . LYS A 1 108 ? 21.480 20.238 11.552 1.00 16.83 102 LYS A C 1
ATOM 760 O O . LYS A 1 108 ? 22.627 20.168 11.103 1.00 16.25 102 LYS A O 1
ATOM 765 N N . TYR A 1 109 ? 21.229 20.178 12.859 1.00 16.97 103 TYR A N 1
ATOM 766 C CA . TYR A 1 109 ? 22.308 20.036 13.819 1.00 16.87 103 TYR A CA 1
ATOM 767 C C . TYR A 1 109 ? 23.011 18.685 13.636 1.00 16.35 103 TYR A C 1
ATOM 768 O O . TYR A 1 109 ? 24.202 18.598 13.620 1.00 16.96 103 TYR A O 1
ATOM 777 N N . ALA A 1 110 ? 22.254 17.615 13.466 1.00 15.90 104 ALA A N 1
ATOM 778 C CA . ALA A 1 110 ? 22.896 16.306 13.346 1.00 16.85 104 ALA A CA 1
ATOM 779 C C . ALA A 1 110 ? 23.730 16.225 12.102 1.00 17.98 104 ALA A C 1
ATOM 780 O O . ALA A 1 110 ? 24.851 15.724 12.161 1.00 18.91 104 ALA A O 1
ATOM 782 N N . PHE A 1 111 ? 23.207 16.676 10.964 1.00 19.19 105 PHE A N 1
ATOM 783 C CA . PHE A 1 111 ? 23.936 16.486 9.711 1.00 22.09 105 PHE A CA 1
ATOM 784 C C . PHE A 1 111 ? 25.056 17.534 9.531 1.00 23.96 105 PHE A C 1
ATOM 785 O O . PHE A 1 111 ? 26.082 17.206 8.969 1.00 25.81 105 PHE A O 1
ATOM 793 N N . GLU A 1 112 ? 24.863 18.765 9.999 1.00 24.40 106 GLU A N 1
ATOM 794 C CA . GLU A 1 112 ? 25.809 19.857 9.749 1.00 27.46 106 GLU A CA 1
ATOM 795 C C . GLU A 1 112 ? 26.832 20.117 10.886 1.00 26.69 106 GLU A C 1
ATOM 796 O O . GLU A 1 112 ? 27.983 20.507 10.598 1.00 27.64 106 GLU A O 1
ATOM 802 N N . SER A 1 113 ? 26.427 19.929 12.137 1.00 24.29 107 SER A N 1
ATOM 803 C CA . SER A 1 113 ? 27.298 20.137 13.300 1.00 24.52 107 SER A CA 1
ATOM 804 C C . SER A 1 113 ? 27.906 18.857 13.824 1.00 24.23 107 SER A C 1
ATOM 805 O O . SER A 1 113 ? 29.114 18.765 13.962 1.00 25.56 107 SER A O 1
ATOM 808 N N . LEU A 1 114 ? 27.082 17.874 14.146 1.00 22.14 108 LEU A N 1
ATOM 809 C CA . LEU A 1 114 ? 27.616 16.562 14.542 1.00 22.49 108 LEU A CA 1
ATOM 810 C C . LEU A 1 114 ? 28.212 15.805 13.342 1.00 23.13 108 LEU A C 1
ATOM 811 O O . LEU A 1 114 ? 29.112 14.955 13.503 1.00 24.74 108 LEU A O 1
ATOM 816 N N . LYS A 1 115 ? 27.723 16.118 12.146 1.00 22.87 109 LYS A N 1
ATOM 817 C CA . LYS A 1 115 ? 28.133 15.480 10.911 1.00 25.03 109 LYS A CA 1
ATOM 818 C C . LYS A 1 115 ? 27.950 13.958 10.917 1.00 24.19 109 LYS A C 1
ATOM 819 O O . LYS A 1 115 ? 28.787 13.232 10.374 1.00 24.50 109 LYS A O 1
ATOM 825 N N . VAL A 1 116 ? 26.854 13.479 11.499 1.00 23.83 110 VAL A N 1
ATOM 826 C CA . VAL A 1 116 ? 26.608 12.027 11.569 1.00 24.46 110 VAL A CA 1
ATOM 827 C C . VAL A 1 116 ? 26.009 11.601 10.240 1.00 26.23 110 VAL A C 1
ATOM 828 O O . VAL A 1 116 ? 25.437 12.417 9.542 1.00 26.46 110 VAL A O 1
ATOM 832 N N . ASN A 1 117 ? 26.107 10.325 9.889 1.00 27.93 111 ASN A N 1
ATOM 833 C CA . ASN A 1 117 ? 25.403 9.835 8.697 1.00 30.56 111 ASN A CA 1
ATOM 834 C C . ASN A 1 117 ? 23.989 9.335 8.963 1.00 29.11 111 ASN A C 1
ATOM 835 O O . ASN A 1 117 ? 23.153 9.299 8.030 1.00 30.71 111 ASN A O 1
ATOM 840 N N . THR A 1 118 ? 23.744 8.856 10.184 1.00 28.70 112 THR A N 1
ATOM 841 C CA . THR A 1 118 ? 22.482 8.221 10.541 1.00 25.52 112 THR A CA 1
ATOM 842 C C . THR A 1 118 ? 21.882 8.841 11.836 1.00 23.94 112 THR A C 1
ATOM 843 O O . THR A 1 118 ? 22.550 8.908 12.872 1.00 23.77 112 THR A O 1
ATOM 847 N N . LEU A 1 119 ? 20.658 9.329 11.748 1.00 22.39 113 LEU A N 1
ATOM 848 C CA . LEU A 1 119 ? 19.874 9.800 12.891 1.00 22.33 113 LEU A CA 1
ATOM 849 C C . LEU A 1 119 ? 18.865 8.741 13.235 1.00 20.68 113 LEU A C 1
ATOM 850 O O . LEU A 1 119 ? 18.115 8.269 12.348 1.00 22.13 113 LEU A O 1
ATOM 855 N N . LYS A 1 120 ? 18.814 8.361 14.505 1.00 19.93 114 LYS A N 1
ATOM 856 C CA . LYS A 1 120 ? 17.930 7.317 14.956 1.00 20.87 114 LYS A CA 1
ATOM 857 C C . LYS A 1 120 ? 17.056 7.783 16.129 1.00 21.45 114 LYS A C 1
ATOM 858 O O . LYS A 1 120 ? 17.431 8.663 16.933 1.00 22.47 114 LYS A O 1
ATOM 864 N N . ALA A 1 121 ? 15.877 7.190 16.226 1.00 21.09 115 ALA A N 1
ATOM 865 C CA . ALA A 1 121 ? 15.047 7.376 17.388 1.00 24.49 115 ALA A CA 1
ATOM 866 C C . ALA A 1 121 ? 14.237 6.128 17.654 1.00 26.05 115 ALA A C 1
ATOM 867 O O . ALA A 1 121 ? 14.115 5.248 16.795 1.00 25.29 115 ALA A O 1
ATOM 869 N N . TYR A 1 122 ? 13.757 6.046 18.886 1.00 29.46 116 TYR A N 1
ATOM 870 C CA . TYR A 1 122 ? 12.767 5.065 19.264 1.00 32.53 116 TYR A CA 1
ATOM 871 C C . TYR A 1 122 ? 11.629 5.748 19.994 1.00 35.58 116 TYR A C 1
ATOM 872 O O . TYR A 1 122 ? 11.846 6.615 20.854 1.00 36.37 116 TYR A O 1
ATOM 881 N N . VAL A 1 123 ? 10.424 5.316 19.640 1.00 37.39 117 VAL A N 1
ATOM 882 C CA . VAL A 1 123 ? 9.174 5.934 20.055 1.00 41.34 117 VAL A CA 1
ATOM 883 C C . VAL A 1 123 ? 8.218 4.834 20.549 1.00 43.84 117 VAL A C 1
ATOM 884 O O . VAL A 1 123 ? 8.154 3.745 19.962 1.00 42.70 117 VAL A O 1
ATOM 888 N N . PHE A 1 124 ? 7.504 5.097 21.634 1.00 47.28 118 PHE A N 1
ATOM 889 C CA . PHE A 1 124 ? 6.389 4.235 22.021 1.00 51.37 118 PHE A CA 1
ATOM 890 C C . PHE A 1 124 ? 5.427 4.040 20.827 1.00 50.62 118 PHE A C 1
ATOM 891 O O . PHE A 1 124 ? 5.152 4.976 20.071 1.00 48.93 118 PHE A O 1
ATOM 899 N N . LYS A 1 125 ? 4.940 2.818 20.647 1.00 52.14 119 LYS A N 1
ATOM 900 C CA . LYS A 1 125 ? 4.079 2.485 19.502 1.00 52.70 119 LYS A CA 1
ATOM 901 C C . LYS A 1 125 ? 2.736 3.253 19.498 1.00 56.28 119 LYS A C 1
ATOM 902 O O . LYS A 1 125 ? 2.115 3.413 18.440 1.00 56.89 119 LYS A O 1
ATOM 908 N N . SER A 1 126 ? 2.271 3.680 20.674 1.00 59.02 120 SER A N 1
ATOM 909 C CA . SER A 1 126 ? 1.095 4.532 20.766 1.00 62.67 120 SER A CA 1
ATOM 910 C C . SER A 1 126 ? 1.377 6.009 20.429 1.00 59.48 120 SER A C 1
ATOM 911 O O . SER A 1 126 ? 0.439 6.778 20.228 1.00 62.83 120 SER A O 1
ATOM 914 N N . ASN A 1 127 ? 2.643 6.415 20.354 1.00 54.50 121 ASN A N 1
ATOM 915 C CA . ASN A 1 127 ? 2.971 7.811 20.091 1.00 51.96 121 ASN A CA 1
ATOM 916 C C . ASN A 1 127 ? 2.794 8.137 18.598 1.00 49.23 121 ASN A C 1
ATOM 917 O O . ASN A 1 127 ? 3.746 8.422 17.876 1.00 44.62 121 ASN A O 1
ATOM 922 N N . HIS A 1 128 ? 1.545 8.104 18.152 1.00 52.41 122 HIS A N 1
ATOM 923 C CA . HIS A 1 128 ? 1.226 8.179 16.731 1.00 51.58 122 HIS A CA 1
ATOM 924 C C . HIS A 1 128 ? 1.518 9.578 16.171 1.00 49.30 122 HIS A C 1
ATOM 925 O O . HIS A 1 128 ? 1.932 9.718 15.021 1.00 48.43 122 HIS A O 1
ATOM 927 N N . LYS A 1 129 ? 1.370 10.598 17.003 1.00 49.91 123 LYS A N 1
ATOM 928 C CA . LYS A 1 129 ? 1.796 11.947 16.636 1.00 48.39 123 LYS A CA 1
ATOM 929 C C . LYS A 1 129 ? 3.288 12.005 16.256 1.00 42.44 123 LYS A C 1
ATOM 930 O O . LYS A 1 129 ? 3.634 12.573 15.231 1.00 40.20 123 LYS A O 1
ATOM 936 N N . ALA A 1 130 ? 4.164 11.427 17.072 1.00 40.04 124 ALA A N 1
ATOM 937 C CA . ALA A 1 130 ? 5.603 11.458 16.759 1.00 35.95 124 ALA A CA 1
ATOM 938 C C . ALA A 1 130 ? 5.885 10.647 15.483 1.00 33.47 124 ALA A C 1
ATOM 939 O O . ALA A 1 130 ? 6.610 11.098 14.591 1.00 30.49 124 ALA A O 1
ATOM 941 N N . LEU A 1 131 ? 5.311 9.453 15.394 1.00 35.10 125 LEU A N 1
ATOM 942 C CA . LEU A 1 131 ? 5.599 8.579 14.246 1.00 34.81 125 LEU A CA 1
ATOM 943 C C . LEU A 1 131 ? 5.240 9.253 12.917 1.00 35.36 125 LEU A C 1
ATOM 944 O O . LEU A 1 131 ? 6.021 9.218 11.968 1.00 33.13 125 LEU A O 1
ATOM 949 N N . LYS A 1 132 ? 4.052 9.839 12.880 1.00 37.97 126 LYS A N 1
ATOM 950 C CA . LYS A 1 132 ? 3.610 10.645 11.747 1.00 39.09 126 LYS A CA 1
ATOM 951 C C . LYS A 1 132 ? 4.604 11.769 11.392 1.00 35.84 126 LYS A C 1
ATOM 952 O O . LYS A 1 132 ? 4.964 11.945 10.225 1.00 34.65 126 LYS A O 1
ATOM 958 N N . LEU A 1 133 ? 5.052 12.528 12.387 1.00 33.73 127 LEU A N 1
ATOM 959 C CA . LEU A 1 133 ? 6.017 13.592 12.115 1.00 32.03 127 LEU A CA 1
ATOM 960 C C . LEU A 1 133 ? 7.282 13.032 11.507 1.00 28.53 127 LEU A C 1
ATOM 961 O O . LEU A 1 133 ? 7.810 13.579 10.535 1.00 28.49 127 LEU A O 1
ATOM 966 N N . TYR A 1 134 ? 7.765 11.937 12.067 1.00 26.65 128 TYR A N 1
ATOM 967 C CA . TYR A 1 134 ? 9.015 11.363 11.617 1.00 25.04 128 TYR A CA 1
ATOM 968 C C . TYR A 1 134 ? 8.850 10.834 10.182 1.00 26.41 128 TYR A C 1
ATOM 969 O O . TYR A 1 134 ? 9.727 11.067 9.331 1.00 24.20 128 TYR A O 1
ATOM 978 N N . GLN A 1 135 ? 7.713 10.192 9.899 1.00 28.13 129 GLN A N 1
ATOM 979 C CA . GLN A 1 135 ? 7.440 9.725 8.542 1.00 31.63 129 GLN A CA 1
ATOM 980 C C . GLN A 1 135 ? 7.419 10.897 7.533 1.00 32.20 129 GLN A C 1
ATOM 981 O O . GLN A 1 135 ? 7.959 10.766 6.438 1.00 32.60 129 GLN A O 1
ATOM 987 N N . GLN A 1 136 ? 6.837 12.041 7.912 1.00 31.75 130 GLN A N 1
ATOM 988 C CA . GLN A 1 136 ? 6.807 13.212 7.032 1.00 33.06 130 GLN A CA 1
ATOM 989 C C . GLN A 1 136 ? 8.196 13.774 6.769 1.00 29.63 130 GLN A C 1
ATOM 990 O O . GLN A 1 136 ? 8.383 14.470 5.777 1.00 31.59 130 GLN A O 1
ATOM 996 N N . ASN A 1 137 ? 9.151 13.494 7.655 1.00 25.70 131 ASN A N 1
ATOM 997 C CA . ASN A 1 137 ? 10.534 13.904 7.451 1.00 23.68 131 ASN A CA 1
ATOM 998 C C . ASN A 1 137 ? 11.462 12.774 6.938 1.00 23.00 131 ASN A C 1
ATOM 999 O O . ASN A 1 137 ? 12.692 12.852 7.093 1.00 20.55 131 ASN A O 1
ATOM 1004 N N . HIS A 1 138 ? 10.846 11.739 6.363 1.00 25.20 132 HIS A N 1
ATOM 1005 C CA . HIS A 1 138 ? 11.489 10.683 5.558 1.00 27.07 132 HIS A CA 1
ATOM 1006 C C . HIS A 1 138 ? 12.163 9.622 6.399 1.00 25.51 132 HIS A C 1
ATOM 1007 O O . HIS A 1 138 ? 13.013 8.886 5.880 1.00 26.79 132 HIS A O 1
ATOM 1014 N N . PHE A 1 139 ? 11.806 9.560 7.685 1.00 22.82 133 PHE A N 1
ATOM 1015 C CA . PHE A 1 139 ? 12.245 8.479 8.551 1.00 21.11 133 PHE A CA 1
ATOM 1016 C C . PHE A 1 139 ? 11.588 7.170 8.125 1.00 23.19 133 PHE A C 1
ATOM 1017 O O . PHE A 1 139 ? 10.438 7.154 7.678 1.00 24.25 133 PHE A O 1
ATOM 1025 N N . THR A 1 140 ? 12.343 6.085 8.247 1.00 23.56 134 THR A N 1
ATOM 1026 C CA . THR A 1 140 ? 11.841 4.735 7.998 1.00 27.37 134 THR A CA 1
ATOM 1027 C C . THR A 1 140 ? 11.911 3.866 9.278 1.00 26.57 134 THR A C 1
ATOM 1028 O O . THR A 1 140 ? 12.897 3.930 10.049 1.00 24.39 134 THR A O 1
ATOM 1032 N N . ILE A 1 141 ? 10.861 3.076 9.518 1.00 28.17 135 ILE A N 1
ATOM 1033 C CA . ILE A 1 141 ? 10.833 2.147 10.629 1.00 29.75 135 ILE A CA 1
ATOM 1034 C C . ILE A 1 141 ? 11.718 0.963 10.248 1.00 29.55 135 ILE A C 1
ATOM 1035 O O . ILE A 1 141 ? 11.545 0.368 9.196 1.00 32.13 135 ILE A O 1
ATOM 1040 N N . TYR A 1 142 ? 12.694 0.638 11.083 1.00 28.11 136 TYR A N 1
ATOM 1041 C CA . TYR A 1 142 ? 13.606 -0.483 10.782 1.00 28.94 136 TYR A CA 1
ATOM 1042 C C . TYR A 1 142 ? 13.521 -1.645 11.779 1.00 30.39 136 TYR A C 1
ATOM 1043 O O . TYR A 1 142 ? 14.022 -2.756 11.491 1.00 32.19 136 TYR A O 1
ATOM 1052 N N . ASP A 1 143 ? 12.856 -1.428 12.917 1.00 29.50 137 ASP A N 1
ATOM 1053 C CA . ASP A 1 143 ? 12.710 -2.488 13.925 1.00 30.83 137 ASP A CA 1
ATOM 1054 C C . ASP A 1 143 ? 11.543 -2.156 14.851 1.00 31.64 137 ASP A C 1
ATOM 1055 O O . ASP A 1 143 ? 11.048 -1.029 14.860 1.00 29.13 137 ASP A O 1
ATOM 1060 N N . GLU A 1 144 ? 11.142 -3.159 15.628 1.00 34.13 138 GLU A N 1
ATOM 1061 C CA . GLU A 1 144 ? 10.043 -3.058 16.580 1.00 37.30 138 GLU A CA 1
ATOM 1062 C C . GLU A 1 144 ? 10.338 -4.058 17.697 1.00 39.38 138 GLU A C 1
ATOM 1063 O O . GLU A 1 144 ? 10.777 -5.163 17.426 1.00 39.34 138 GLU A O 1
ATOM 1069 N N . ASP A 1 145 ? 10.120 -3.679 18.949 1.00 40.85 139 ASP A N 1
ATOM 1070 C CA . ASP A 1 145 ? 10.108 -4.676 20.022 1.00 45.79 139 ASP A CA 1
ATOM 1071 C C . ASP A 1 145 ? 8.791 -4.521 20.791 1.00 50.14 139 ASP A C 1
ATOM 1072 O O . ASP A 1 145 ? 7.855 -3.929 20.255 1.00 50.55 139 ASP A O 1
ATOM 1077 N N . LYS A 1 146 ? 8.700 -5.045 22.012 1.00 54.73 140 LYS A N 1
ATOM 1078 C CA . LYS A 1 146 ? 7.433 -5.000 22.789 1.00 59.90 140 LYS A CA 1
ATOM 1079 C C . LYS A 1 146 ? 6.936 -3.561 22.991 1.00 59.28 140 LYS A C 1
ATOM 1080 O O . LYS A 1 146 ? 5.737 -3.304 22.915 1.00 62.69 140 LYS A O 1
ATOM 1082 N N . ASP A 1 147 ? 7.862 -2.625 23.211 1.00 55.75 141 ASP A N 1
ATOM 1083 C CA . ASP A 1 147 ? 7.508 -1.250 23.615 1.00 55.39 141 ASP A CA 1
ATOM 1084 C C . ASP A 1 147 ? 7.640 -0.202 22.515 1.00 49.55 141 ASP A C 1
ATOM 1085 O O . ASP A 1 147 ? 6.911 0.798 22.507 1.00 50.16 141 ASP A O 1
ATOM 1090 N N . PHE A 1 148 ? 8.579 -0.401 21.599 1.00 44.29 142 PHE A N 1
ATOM 1091 C CA . PHE A 1 148 ? 8.988 0.700 20.724 1.00 39.35 142 PHE A CA 1
ATOM 1092 C C . PHE A 1 148 ? 8.963 0.367 19.238 1.00 35.70 142 PHE A C 1
ATOM 1093 O O . PHE A 1 148 ? 9.125 -0.790 18.839 1.00 35.09 142 PHE A O 1
ATOM 1101 N N . TYR A 1 149 ? 8.753 1.395 18.423 1.00 33.47 143 TYR A N 1
ATOM 1102 C CA . TYR A 1 149 ? 9.204 1.385 17.024 1.00 31.49 143 TYR A CA 1
ATOM 1103 C C . TYR A 1 149 ? 10.538 2.117 16.986 1.00 27.89 143 TYR A C 1
ATOM 1104 O O . TYR A 1 149 ? 10.728 3.131 17.693 1.00 27.60 143 TYR A O 1
ATOM 1113 N N . TYR A 1 150 ? 11.441 1.623 16.140 1.00 26.52 144 TYR A N 1
ATOM 1114 C CA . TYR A 1 150 ? 12.764 2.202 15.965 1.00 23.60 144 TYR A CA 1
ATOM 1115 C C . TYR A 1 150 ? 12.809 2.777 14.557 1.00 22.90 144 TYR A C 1
ATOM 1116 O O . TYR A 1 150 ? 12.442 2.079 13.583 1.00 23.13 144 TYR A O 1
ATOM 1125 N N . VAL A 1 151 ? 13.240 4.041 14.440 1.00 20.80 145 VAL A N 1
ATOM 1126 C CA . VAL A 1 151 ? 13.252 4.716 13.152 1.00 20.39 145 VAL A CA 1
ATOM 1127 C C . VAL A 1 151 ? 14.630 5.252 12.821 1.00 19.58 145 VAL A C 1
ATOM 1128 O O . VAL A 1 151 ? 15.408 5.539 13.726 1.00 18.84 145 VAL A O 1
ATOM 1132 N N . TYR A 1 152 ? 14.939 5.374 11.524 1.00 20.80 146 TYR A N 1
ATOM 1133 C CA . TYR A 1 152 ? 16.192 5.995 11.099 1.00 20.33 146 TYR A CA 1
ATOM 1134 C C . TYR A 1 152 ? 16.021 6.886 9.853 1.00 19.13 146 TYR A C 1
ATOM 1135 O O . TYR A 1 152 ? 15.092 6.728 9.062 1.00 20.43 146 TYR A O 1
ATOM 1144 N N . LEU A 1 153 ? 16.932 7.843 9.746 1.00 19.50 147 LEU A N 1
ATOM 1145 C CA . LEU A 1 153 ? 17.167 8.654 8.557 1.00 19.88 147 LEU A CA 1
ATOM 1146 C C . LEU A 1 153 ? 18.691 8.711 8.319 1.00 22.16 147 LEU A C 1
ATOM 1147 O O . LEU A 1 153 ? 19.456 9.047 9.246 1.00 19.35 147 LEU A O 1
ATOM 1152 N N . LYS A 1 154 ? 19.109 8.437 7.085 1.00 24.59 148 LYS A N 1
ATOM 1153 C CA . LYS A 1 154 ? 20.511 8.528 6.701 1.00 30.02 148 LYS A CA 1
ATOM 1154 C C . LYS A 1 154 ? 20.686 9.649 5.710 1.00 33.70 148 LYS A C 1
ATOM 1155 O O . LYS A 1 154 ? 19.812 9.886 4.866 1.00 34.22 148 LYS A O 1
ATOM 1161 N N . GLN A 1 155 ? 21.804 10.349 5.835 1.00 36.92 149 GLN A N 1
ATOM 1162 C CA . GLN A 1 155 ? 22.080 11.493 4.997 1.00 41.84 149 GLN A CA 1
ATOM 1163 C C . GLN A 1 155 ? 22.429 10.924 3.641 1.00 46.51 149 GLN A C 1
ATOM 1164 O O . GLN A 1 155 ? 21.937 11.393 2.612 1.00 49.32 149 GLN A O 1
ATOM 1170 N N . SER A 1 156 ? 23.296 9.909 3.662 1.00 49.33 150 SER A N 1
ATOM 1171 C CA . SER A 1 156 ? 23.674 9.148 2.478 1.00 53.77 150 SER A CA 1
ATOM 1172 C C . SER A 1 156 ? 23.603 7.661 2.823 1.00 53.45 150 SER A C 1
ATOM 1173 O O . SER A 1 156 ? 23.497 6.812 1.936 1.00 57.20 150 SER A O 1
#

Sequence (141 aa):
PLIKLKNFTELNSQEIELIFKWKTKYIDFEEHLRFLKKLHQDSSKKYFLVFQDEQIIGVIDFVNITTKSCEFGLYAKPNLKGVGQILMNEIIKYAFESLKVNTLKAYVFKSNHKALKLYQQNHFTIYDEDKDFYYVYLKQS

Nearest PDB structures (foldseek):
  4xpk-assembly1_A  TM=1.007E+00  e=1.094E-30  Campylobacter jejuni subsp. jejuni PT14
  4xpl-assembly1_A  TM=1.005E+00  e=5.991E-28  Campylobacter jejuni subsp. jejuni PT14
  4u5y-assembly1_A  TM=8.514E-01  e=2.075E-07  Streptomyces lividans TK24
  4lua-assembly1_A  TM=6.907E-01  e=1.973E-06  Staphylococcus aureus subsp. aureus Mu50
  3fnc-assembly1_B  TM=6.559E-01  e=8.126E-06  Listeria innocua Clip11262

Solvent-accessible surface area: 8897 Å² total; per-residue (Å²): 141,142,40,92,62,63,33,8,34,114,19,72,84,146,19,13,74,64,14,76,140,69,147,54,142,161,94,52,86,52,98,30,55,51,61,14,135,139,12,123,161,46,103,39,70,63,46,14,0,0,30,67,68,122,124,25,6,0,18,0,22,0,29,92,30,72,113,148,19,0,17,13,20,42,112,30,53,79,114,60,199,73,12,19,74,38,0,0,80,18,0,30,82,39,0,33,123,66,32,154,0,54,14,0,69,5,128,10,124,70,102,66,68,182,15,29,121,28,16,108,89,19,141,13,65,102,109,80,95,63,91,78,43,56,51,3,68,25,99,105,122

B-factor: mean 32.92, std 12.04, range [14.51, 72.01]

Radius of gyration: 15.48 Å; Cα contacts (8 Å, |Δi|>4): 214; chains: 1; bounding box: 30×40×45 Å

Foldseek 3Di:
DQKDKDWLLPDDPVVLVVPVVLVDDVVRVVVSVVVSVVVVVDPQKIKIFMGGNNHTFWIKMWGRQDLAETEMDIDTSVVDPDCLLVRVVVVVCCCCPPSVHFKYKYKDFPVPVVVVVSCVVVVWDFDDDDPGITMIMDGPD